Protein AF-A0A969HZD7-F1 (afdb_monomer_lite)

Secondary structure (DSSP, 8-state):
----TTEEEEEEEESS-TTEEEEEEE-SS-EEEEEEEPTT----S-S---EEEEEEE-S-----TT-EEEEEEEETTEEEEEEEE-

Radius of gyration: 14.83 Å; chains: 1; bounding box: 36×27×37 Å

Structure (mmCIF, N/CA/C/O backbon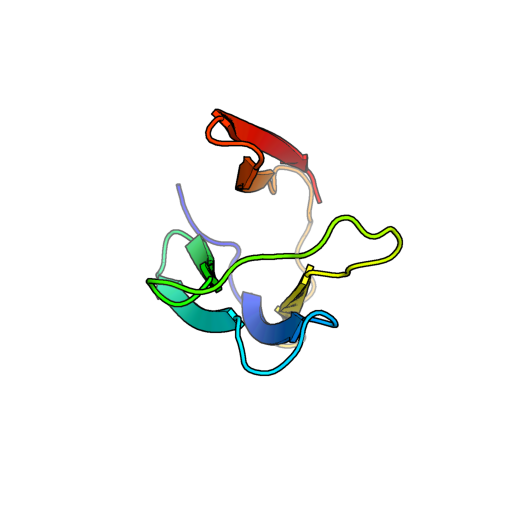e):
data_AF-A0A969HZD7-F1
#
_entry.id   AF-A0A969HZD7-F1
#
loop_
_atom_site.group_PDB
_atom_site.id
_atom_site.type_symbol
_atom_site.label_atom_id
_atom_site.label_alt_id
_atom_site.label_comp_id
_atom_site.label_asym_id
_atom_site.label_entity_id
_atom_site.label_seq_id
_atom_site.pdbx_PDB_ins_code
_atom_site.Cartn_x
_atom_site.Cartn_y
_atom_site.Cartn_z
_atom_site.occupancy
_atom_site.B_iso_or_equiv
_atom_site.auth_seq_id
_atom_site.auth_comp_id
_atom_site.auth_asym_id
_atom_site.auth_atom_id
_atom_site.pdbx_PDB_model_num
ATOM 1 N N . MET A 1 1 ? 8.625 11.388 -12.911 1.00 61.47 1 MET A N 1
ATOM 2 C CA . MET A 1 1 ? 8.387 10.259 -11.987 1.00 61.47 1 MET A CA 1
ATOM 3 C C . MET A 1 1 ? 7.650 9.186 -12.769 1.00 61.47 1 MET A C 1
ATOM 5 O O . MET A 1 1 ? 6.570 9.475 -13.270 1.00 61.47 1 MET A O 1
ATOM 9 N N . GLN A 1 2 ? 8.253 8.014 -12.950 1.00 69.25 2 GLN A N 1
ATOM 10 C CA . GLN A 1 2 ? 7.655 6.875 -13.648 1.00 69.25 2 GLN A CA 1
ATOM 11 C C . GLN A 1 2 ? 7.537 5.724 -12.653 1.00 69.25 2 GLN A C 1
ATOM 13 O O . GLN A 1 2 ? 8.466 5.484 -11.886 1.00 69.25 2 GLN A O 1
ATOM 18 N N . ARG A 1 3 ? 6.408 5.016 -12.672 1.00 79.50 3 ARG A N 1
ATOM 19 C CA . ARG A 1 3 ? 6.253 3.770 -11.929 1.00 79.50 3 ARG A CA 1
ATOM 20 C C . ARG A 1 3 ? 7.128 2.707 -12.575 1.00 79.50 3 ARG A C 1
ATOM 22 O O . ARG A 1 3 ? 7.082 2.547 -13.796 1.00 79.50 3 ARG A O 1
ATOM 29 N N . THR A 1 4 ? 7.823 1.928 -11.756 1.00 76.25 4 THR A N 1
ATOM 30 C CA . THR A 1 4 ? 8.545 0.731 -12.182 1.00 76.25 4 THR A CA 1
ATOM 31 C C . THR A 1 4 ? 7.710 -0.114 -13.149 1.00 76.25 4 THR A C 1
ATOM 33 O O . THR A 1 4 ? 6.554 -0.468 -12.876 1.00 76.25 4 THR A O 1
ATOM 36 N N . ALA A 1 5 ? 8.287 -0.398 -14.316 1.00 77.50 5 ALA A N 1
ATOM 37 C CA . ALA A 1 5 ? 7.618 -1.161 -15.357 1.00 77.50 5 ALA A CA 1
ATOM 38 C C . ALA A 1 5 ? 7.311 -2.580 -14.860 1.00 77.50 5 ALA A C 1
ATOM 40 O O . ALA A 1 5 ? 8.116 -3.205 -14.179 1.00 77.50 5 ALA A O 1
ATOM 41 N N . GLY A 1 6 ? 6.124 -3.088 -15.191 1.00 76.81 6 GLY A N 1
ATOM 42 C CA . GLY A 1 6 ? 5.733 -4.444 -14.809 1.00 76.81 6 GLY A CA 1
ATOM 43 C C . GLY A 1 6 ? 5.340 -4.630 -13.340 1.00 76.81 6 GLY A C 1
ATOM 44 O O . GLY A 1 6 ? 5.073 -5.770 -12.968 1.00 76.81 6 GLY A O 1
ATOM 45 N N . ILE A 1 7 ? 5.256 -3.557 -12.537 1.00 82.94 7 ILE A N 1
ATOM 46 C CA . ILE A 1 7 ? 4.651 -3.590 -11.198 1.00 82.94 7 ILE A CA 1
ATOM 47 C C . ILE A 1 7 ? 3.181 -3.155 -11.263 1.00 82.94 7 ILE A C 1
ATOM 49 O O . ILE A 1 7 ? 2.843 -2.110 -11.831 1.00 82.94 7 ILE A O 1
ATOM 53 N N . SER A 1 8 ? 2.306 -3.937 -10.633 1.00 84.81 8 SER A N 1
ATOM 54 C CA . SER A 1 8 ? 0.886 -3.636 -10.441 1.00 84.81 8 SER A CA 1
ATOM 55 C C . SER A 1 8 ? 0.454 -3.838 -8.988 1.00 84.81 8 SER A C 1
ATOM 57 O O . SER A 1 8 ? 1.164 -4.431 -8.176 1.00 84.81 8 SER A O 1
ATOM 59 N N . HIS A 1 9 ? -0.734 -3.338 -8.647 1.00 88.56 9 HIS A N 1
ATOM 60 C CA . HIS A 1 9 ? -1.395 -3.686 -7.392 1.00 88.56 9 HIS A CA 1
ATOM 61 C C . HIS A 1 9 ? -1.605 -5.208 -7.320 1.00 88.56 9 HIS A C 1
ATOM 63 O O . HIS A 1 9 ? -2.076 -5.800 -8.292 1.00 88.56 9 HIS A O 1
ATOM 69 N N . SER A 1 10 ? -1.313 -5.819 -6.169 1.00 90.56 10 SER A N 1
ATOM 70 C CA . SER A 1 10 ? -1.632 -7.224 -5.876 1.00 90.56 10 SER A CA 1
ATOM 71 C C . SER A 1 10 ? -2.571 -7.379 -4.683 1.00 90.56 10 SER A C 1
ATOM 73 O O . SER A 1 10 ? -3.370 -8.311 -4.669 1.00 90.56 10 SER A O 1
ATOM 75 N N . GLY A 1 11 ? -2.506 -6.495 -3.687 1.00 91.38 11 GLY A N 1
ATOM 76 C CA . GLY A 1 11 ? -3.368 -6.604 -2.517 1.00 91.38 11 GLY A CA 1
ATOM 77 C C . GLY A 1 11 ? -3.292 -5.413 -1.576 1.00 91.38 11 GLY A C 1
ATOM 78 O O . GLY A 1 11 ? -2.321 -4.654 -1.563 1.00 91.38 11 GLY A O 1
ATOM 79 N N . GLN A 1 12 ? -4.330 -5.286 -0.755 1.00 93.25 12 GLN A N 1
ATOM 80 C CA . GLN A 1 12 ? -4.430 -4.293 0.302 1.00 93.25 12 GLN A CA 1
ATOM 81 C C . GLN A 1 12 ? -5.177 -4.914 1.488 1.00 93.25 12 GLN A C 1
ATOM 83 O O . GLN A 1 12 ? -6.285 -5.421 1.325 1.00 93.25 12 GLN A O 1
ATOM 88 N N . TYR A 1 13 ? -4.599 -4.869 2.686 1.00 93.00 13 TYR A N 1
ATOM 89 C CA . TYR A 1 13 ? -5.130 -5.545 3.873 1.00 93.00 13 TYR A CA 1
ATOM 90 C C . TYR A 1 13 ? -5.060 -4.658 5.118 1.00 93.00 13 TYR A C 1
ATOM 92 O O . TYR A 1 13 ? -4.136 -3.855 5.261 1.00 93.00 13 TYR A O 1
ATOM 100 N N . ASN A 1 14 ? -6.018 -4.828 6.036 1.00 92.31 14 ASN A N 1
ATOM 101 C CA . ASN A 1 14 ? -5.976 -4.209 7.354 1.00 92.31 14 ASN A CA 1
ATOM 102 C C . ASN A 1 14 ? -6.500 -5.151 8.455 1.00 92.31 14 ASN A C 1
ATOM 104 O O . ASN A 1 14 ? -7.449 -5.896 8.226 1.00 92.31 14 ASN A O 1
ATOM 108 N N . THR A 1 15 ? -5.923 -5.079 9.659 1.00 90.62 15 THR A N 1
ATOM 109 C CA . THR A 1 15 ? -6.398 -5.841 10.837 1.00 90.62 15 THR A CA 1
ATOM 110 C C . THR A 1 15 ? -7.397 -5.076 11.711 1.00 90.62 15 THR A C 1
ATOM 112 O O . THR A 1 15 ? -7.854 -5.602 12.722 1.00 90.62 15 THR A O 1
ATOM 115 N N . VAL A 1 16 ? -7.726 -3.827 11.368 1.00 87.00 16 VAL A N 1
ATOM 116 C CA . VAL A 1 16 ? -8.618 -2.966 12.168 1.00 87.00 16 VAL A CA 1
ATOM 117 C C . VAL A 1 16 ? -10.085 -3.362 11.987 1.00 87.00 16 VAL A C 1
ATOM 119 O O . VAL A 1 16 ? -10.873 -3.238 12.920 1.00 87.00 16 VAL A O 1
ATOM 122 N N . GLY A 1 17 ? -10.443 -3.884 10.812 1.00 82.56 17 GLY A N 1
ATOM 123 C CA . GLY A 1 17 ? -11.778 -4.384 10.489 1.00 82.56 17 GLY A CA 1
ATOM 124 C C . GLY A 1 17 ? -12.553 -3.464 9.544 1.00 82.56 17 GLY A C 1
ATOM 125 O O . GLY A 1 17 ? -11.992 -2.575 8.904 1.00 82.56 17 GLY A O 1
ATOM 126 N N . GLY A 1 18 ? -13.870 -3.679 9.448 1.00 82.50 18 GLY A N 1
ATOM 127 C CA . GLY A 1 18 ? -14.741 -3.039 8.446 1.00 82.50 18 GLY A CA 1
ATOM 128 C C . GLY A 1 18 ? -14.915 -1.519 8.571 1.00 82.50 18 GLY A C 1
ATOM 129 O O . GLY A 1 18 ? -15.564 -0.908 7.730 1.00 82.50 18 GLY A O 1
ATOM 130 N N . GLN A 1 19 ? -14.338 -0.894 9.601 1.00 87.69 19 GLN A N 1
ATOM 131 C CA . GLN A 1 19 ? -14.344 0.561 9.791 1.00 87.69 19 GLN A CA 1
ATOM 132 C C . GLN A 1 19 ? -13.392 1.288 8.828 1.00 87.69 19 GLN A C 1
ATOM 134 O O . GLN A 1 19 ? -13.510 2.502 8.643 1.00 87.69 19 GLN A O 1
ATOM 139 N N . ILE A 1 20 ? -12.429 0.560 8.255 1.00 91.50 20 ILE A N 1
ATOM 140 C CA . ILE A 1 20 ? -11.449 1.088 7.312 1.00 91.50 20 ILE A CA 1
ATOM 141 C C . ILE A 1 20 ? -11.917 0.795 5.891 1.00 91.50 20 ILE A C 1
ATOM 143 O O . ILE A 1 20 ? -11.878 -0.344 5.429 1.00 91.50 20 ILE A O 1
ATOM 147 N N . ALA A 1 21 ? -12.304 1.845 5.175 1.00 91.94 21 ALA A N 1
ATOM 148 C CA . ALA A 1 21 ? -12.485 1.782 3.737 1.00 91.94 21 ALA A CA 1
ATOM 149 C C . ALA A 1 21 ? -11.114 1.703 3.054 1.00 91.94 21 ALA A C 1
ATOM 151 O O . ALA A 1 21 ? -10.192 2.450 3.387 1.00 91.94 21 ALA A O 1
ATOM 152 N N . GLN A 1 22 ? -10.989 0.794 2.094 1.00 93.75 22 GLN A N 1
ATOM 153 C CA . GLN A 1 22 ? -9.760 0.542 1.353 1.00 93.75 22 GLN A CA 1
ATOM 154 C C . GLN A 1 22 ? -9.990 0.838 -0.125 1.00 93.75 22 GLN A C 1
ATOM 156 O O . GLN A 1 22 ? -10.974 0.380 -0.704 1.00 93.75 22 GLN A O 1
ATOM 161 N N . SER A 1 23 ? -9.089 1.591 -0.742 1.00 93.06 23 SER A N 1
ATOM 162 C CA . SER A 1 23 ? -9.085 1.787 -2.189 1.00 93.06 23 SER A CA 1
ATOM 163 C C . SER A 1 23 ? -7.662 1.880 -2.717 1.00 93.06 23 SER A C 1
ATOM 165 O O . SER A 1 23 ? -6.722 2.204 -1.990 1.00 93.06 23 SER A O 1
ATOM 167 N N . ASN A 1 24 ? -7.496 1.582 -4.001 1.00 92.44 24 ASN A N 1
ATOM 168 C CA . ASN A 1 24 ? -6.223 1.727 -4.684 1.00 92.44 24 ASN A CA 1
ATOM 169 C C . ASN A 1 24 ? -6.419 2.309 -6.083 1.00 92.44 24 ASN A C 1
ATOM 171 O O . ASN A 1 24 ? -7.493 2.201 -6.677 1.00 92.44 24 ASN A O 1
ATOM 175 N N . SER A 1 25 ? -5.364 2.919 -6.604 1.00 89.88 25 SER A N 1
ATOM 176 C CA . SER A 1 25 ? -5.284 3.347 -7.993 1.00 89.88 25 SER A CA 1
ATOM 177 C C . SER A 1 25 ? -3.892 3.072 -8.548 1.00 89.88 25 SER A C 1
ATOM 179 O O . SER A 1 25 ? -2.900 3.000 -7.823 1.00 89.88 25 SER A O 1
ATOM 181 N N . SER A 1 26 ? -3.821 2.872 -9.859 1.00 87.38 26 SER A N 1
ATOM 182 C CA . SER A 1 26 ? -2.618 2.425 -10.549 1.00 87.38 26 SER A CA 1
ATOM 183 C C . SER A 1 26 ? -2.432 3.289 -11.790 1.00 87.38 26 SER A C 1
ATOM 185 O O . SER A 1 26 ? -3.206 3.196 -1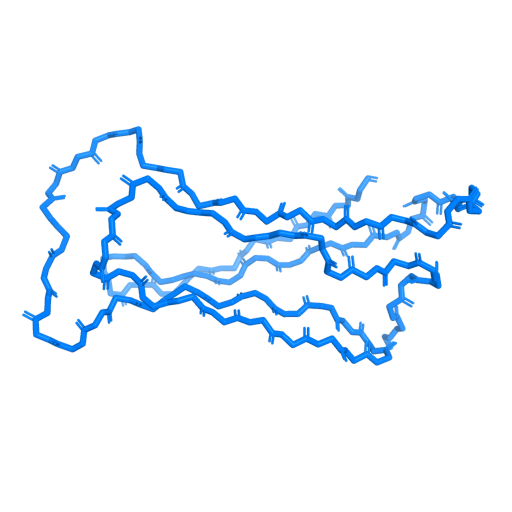2.737 1.00 87.38 26 SER A O 1
ATOM 187 N N . THR A 1 27 ? -1.423 4.158 -11.776 1.00 85.81 27 THR A N 1
ATOM 188 C CA . THR A 1 27 ? -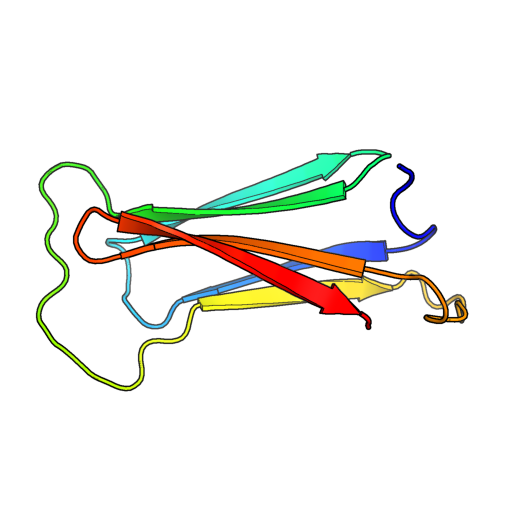1.092 5.067 -12.886 1.00 85.81 27 THR A CA 1
ATOM 189 C C . THR A 1 27 ? 0.299 4.766 -13.432 1.00 85.81 27 THR A C 1
ATOM 191 O O . THR A 1 27 ? 1.091 4.074 -12.791 1.00 85.81 27 THR A O 1
ATOM 194 N N . ALA A 1 28 ? 0.639 5.341 -14.587 1.00 79.88 28 ALA A N 1
ATOM 195 C CA . ALA A 1 28 ? 1.987 5.248 -15.147 1.00 79.88 28 ALA A CA 1
ATOM 196 C C . ALA A 1 28 ? 3.085 5.832 -14.229 1.00 79.88 28 ALA A C 1
ATOM 198 O O . ALA A 1 28 ? 4.258 5.533 -14.434 1.00 79.88 28 ALA A O 1
ATOM 199 N N . ALA A 1 29 ? 2.730 6.644 -13.224 1.00 82.38 29 ALA A N 1
ATOM 200 C CA . ALA A 1 29 ? 3.676 7.290 -12.313 1.00 82.38 29 ALA A CA 1
ATOM 201 C C . ALA A 1 29 ? 3.773 6.617 -10.934 1.00 82.38 29 ALA A C 1
ATOM 203 O O . ALA A 1 29 ? 4.848 6.621 -10.342 1.00 82.38 29 ALA A O 1
ATOM 204 N N . ALA A 1 30 ? 2.680 6.038 -10.420 1.00 84.00 30 ALA A N 1
ATOM 205 C CA . ALA A 1 30 ? 2.649 5.414 -9.095 1.00 84.00 30 ALA A CA 1
ATOM 206 C C . ALA A 1 30 ? 1.485 4.423 -8.926 1.00 84.00 30 ALA A C 1
ATOM 208 O O . ALA A 1 30 ? 0.504 4.452 -9.675 1.00 84.00 30 ALA A O 1
ATOM 209 N N . ILE A 1 31 ? 1.584 3.582 -7.893 1.00 87.19 31 ILE A N 1
ATOM 210 C CA . ILE A 1 31 ? 0.442 2.874 -7.302 1.00 87.19 31 ILE A CA 1
ATOM 211 C C . ILE A 1 31 ? 0.115 3.582 -5.992 1.00 87.19 31 ILE A C 1
ATOM 213 O O . ILE A 1 31 ? 0.987 3.736 -5.138 1.00 87.19 31 ILE A O 1
ATOM 217 N N . THR A 1 32 ? -1.129 4.012 -5.835 1.00 88.88 32 THR A N 1
ATOM 218 C CA . THR A 1 32 ? -1.607 4.679 -4.626 1.00 88.88 32 THR A CA 1
ATOM 219 C C . THR A 1 32 ? -2.523 3.734 -3.873 1.00 88.88 32 THR A C 1
ATOM 221 O O . THR A 1 32 ? -3.449 3.175 -4.453 1.00 88.88 32 THR A O 1
ATOM 224 N N . TYR A 1 33 ? -2.273 3.579 -2.577 1.00 90.38 33 TYR A N 1
ATOM 225 C CA . TYR A 1 33 ? -3.107 2.809 -1.662 1.00 90.38 33 TYR A CA 1
ATOM 226 C C . TYR A 1 33 ? -3.677 3.756 -0.615 1.00 90.38 33 TYR A C 1
ATOM 228 O O . TYR A 1 33 ? -2.933 4.505 0.015 1.00 90.38 33 TYR A O 1
ATOM 236 N N . GLN A 1 34 ? -4.987 3.709 -0.420 1.00 91.50 34 GLN A N 1
ATOM 237 C CA . GLN A 1 34 ? -5.706 4.546 0.524 1.00 91.50 34 GLN A CA 1
ATOM 238 C C . GLN A 1 34 ? -6.403 3.670 1.562 1.00 91.50 34 GLN A C 1
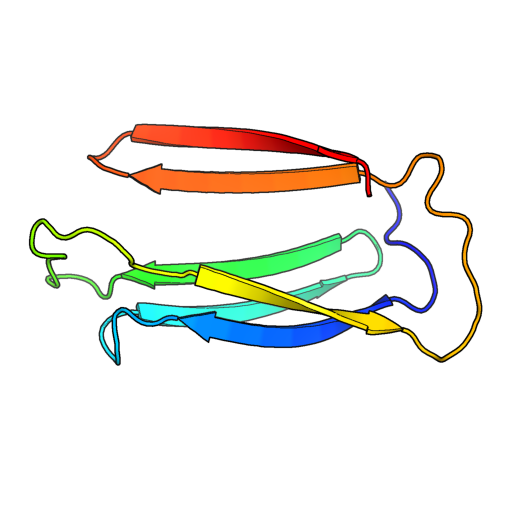ATOM 240 O O . GLN A 1 34 ? -7.118 2.727 1.222 1.00 91.50 34 GLN A O 1
ATOM 245 N N . PHE A 1 35 ? -6.197 4.010 2.830 1.00 90.81 35 PHE A N 1
ATOM 246 C CA . PHE A 1 35 ? -6.941 3.481 3.967 1.00 90.81 35 PHE A CA 1
ATOM 247 C C . PHE A 1 35 ? -7.636 4.657 4.643 1.00 90.81 35 PHE A C 1
ATOM 249 O O . PHE A 1 35 ? -6.979 5.624 5.029 1.00 90.81 35 PHE A O 1
ATOM 256 N N . THR A 1 36 ? -8.956 4.597 4.761 1.00 90.88 36 THR A N 1
ATOM 257 C CA . THR A 1 36 ? -9.764 5.699 5.283 1.00 90.88 36 THR A CA 1
ATOM 258 C C . THR A 1 36 ? -10.634 5.191 6.414 1.00 90.88 36 THR A C 1
ATOM 260 O O . THR A 1 36 ? -11.466 4.311 6.213 1.00 90.88 36 THR A O 1
ATOM 263 N N . LEU A 1 37 ? -10.464 5.764 7.603 1.00 88.94 37 LEU A N 1
ATOM 264 C CA . LEU A 1 37 ? -11.411 5.560 8.691 1.00 88.94 37 LEU A CA 1
ATOM 265 C C . LEU A 1 37 ? -12.734 6.236 8.319 1.00 88.94 37 LEU A C 1
ATOM 267 O O . LEU A 1 37 ? -12.746 7.424 7.993 1.00 88.94 37 LEU A O 1
ATOM 271 N N . GLY A 1 38 ? -13.831 5.478 8.342 1.00 86.56 38 GLY A N 1
ATOM 272 C CA . GLY A 1 38 ? -15.157 6.012 8.040 1.00 86.56 38 GLY A CA 1
ATOM 273 C C . GLY A 1 38 ? -15.513 7.208 8.929 1.00 86.56 38 GLY A C 1
ATOM 274 O O . GLY A 1 38 ? -15.157 7.249 10.107 1.00 86.56 38 GLY A O 1
ATOM 275 N N . ALA A 1 39 ? -16.224 8.190 8.375 1.00 84.69 39 ALA A N 1
ATOM 276 C CA . ALA A 1 39 ? -16.650 9.360 9.138 1.00 84.69 39 ALA A CA 1
ATOM 277 C C . ALA A 1 39 ? -17.465 8.946 10.379 1.00 84.69 39 ALA A C 1
ATOM 279 O O . ALA A 1 39 ? -18.293 8.038 10.317 1.00 84.69 39 ALA A O 1
ATOM 280 N N . GLY A 1 40 ? -17.205 9.599 11.514 1.00 85.31 40 GLY A N 1
ATOM 281 C CA . GLY A 1 40 ? -17.850 9.282 12.793 1.00 85.31 40 GLY A CA 1
ATOM 282 C C . GLY A 1 40 ? -17.337 8.013 13.485 1.00 85.31 40 GLY A C 1
ATOM 283 O O . GLY A 1 40 ? -17.733 7.751 14.617 1.00 85.31 40 GLY A O 1
ATOM 284 N N . GLN A 1 41 ? -16.443 7.243 12.858 1.00 86.12 41 GLN A N 1
ATOM 285 C CA . GLN A 1 41 ? -15.776 6.120 13.512 1.00 86.12 41 GLN A CA 1
ATOM 286 C C . GLN A 1 41 ? -14.585 6.611 14.331 1.00 86.12 41 GLN A C 1
ATOM 288 O O . GLN A 1 41 ? -13.898 7.568 13.969 1.00 86.12 41 GLN A O 1
ATOM 293 N N . SER A 1 42 ? -14.309 5.911 15.425 1.00 82.56 42 SER A N 1
ATOM 294 C CA . SER A 1 42 ? -13.094 6.092 16.205 1.00 82.56 42 SER A CA 1
ATOM 295 C C . SER A 1 42 ? -12.287 4.803 16.209 1.00 82.56 42 SER A C 1
ATOM 297 O O . SER A 1 42 ? -12.813 3.691 16.191 1.00 82.56 42 SER A O 1
ATOM 299 N N . MET A 1 43 ? -10.972 4.969 16.223 1.00 78.31 43 MET A N 1
ATOM 300 C CA . MET A 1 43 ? -10.047 3.884 16.486 1.00 78.31 43 MET A CA 1
ATOM 301 C C . MET A 1 43 ? -9.729 3.910 17.975 1.00 78.31 43 MET A C 1
ATOM 303 O O . MET A 1 43 ? -9.071 4.837 18.445 1.00 78.31 43 MET A O 1
ATOM 307 N N . SER A 1 44 ? -10.172 2.897 18.718 1.00 76.69 44 SER A N 1
ATOM 308 C CA . SER A 1 44 ? -9.754 2.735 20.113 1.00 76.69 44 SER A CA 1
ATOM 309 C C . SER A 1 44 ? -8.225 2.642 20.200 1.00 76.69 44 SER A C 1
ATOM 311 O O . SER A 1 44 ? -7.603 2.124 19.262 1.00 76.69 44 SER A O 1
ATOM 313 N N . PRO A 1 45 ? -7.597 3.122 21.287 1.00 76.56 45 PRO A N 1
ATOM 314 C CA . PRO A 1 45 ? -6.181 2.879 21.525 1.00 76.56 45 PRO A CA 1
ATOM 315 C C . PRO A 1 45 ? -5.886 1.377 21.470 1.00 76.56 45 PRO A C 1
ATOM 317 O O . PRO A 1 45 ? -6.618 0.572 22.043 1.00 76.56 45 PRO A O 1
ATOM 320 N N . GLY A 1 46 ? -4.834 0.991 20.758 1.00 75.38 46 GLY A N 1
ATOM 321 C CA . GLY A 1 46 ? -4.456 -0.409 20.618 1.00 75.38 46 GLY A CA 1
ATOM 322 C C . GLY A 1 46 ? -3.133 -0.569 19.885 1.00 75.38 46 GLY A C 1
ATOM 323 O O . GLY A 1 46 ? -2.783 0.246 19.030 1.00 75.38 46 GLY A O 1
ATOM 324 N N . SER A 1 47 ? -2.415 -1.633 20.228 1.00 78.50 47 SER A N 1
ATOM 325 C CA . SER A 1 47 ? -1.161 -2.039 19.586 1.00 78.50 47 SER A CA 1
ATOM 326 C C . SER A 1 47 ? -1.426 -3.129 18.538 1.00 78.50 47 SER A C 1
ATOM 328 O O . SER A 1 47 ? -2.487 -3.749 18.545 1.00 78.50 47 SER A O 1
ATOM 330 N N . ASN A 1 48 ? -0.460 -3.387 17.650 1.00 81.69 48 ASN A N 1
ATOM 331 C CA . ASN A 1 48 ? -0.496 -4.481 16.660 1.00 81.69 48 ASN A CA 1
ATOM 332 C C . ASN A 1 48 ? -1.586 -4.363 15.575 1.00 81.69 48 ASN A C 1
ATOM 334 O O . ASN A 1 48 ? -2.121 -5.364 15.096 1.00 81.69 48 ASN A O 1
ATOM 338 N N . ARG A 1 49 ? -1.907 -3.135 15.151 1.00 86.06 49 ARG A N 1
ATOM 339 C CA . ARG A 1 49 ? -2.710 -2.896 13.945 1.00 86.06 49 ARG A CA 1
ATOM 340 C C . ARG A 1 49 ? -1.806 -2.834 12.723 1.00 86.06 49 ARG A C 1
ATOM 342 O O . ARG A 1 49 ? -0.843 -2.072 12.707 1.00 86.06 49 ARG A O 1
ATOM 349 N N . THR A 1 50 ? -2.140 -3.606 11.701 1.00 88.38 50 THR A N 1
ATOM 350 C CA . THR A 1 50 ? -1.368 -3.686 10.465 1.00 88.38 50 THR A CA 1
ATOM 351 C C . THR A 1 50 ? -2.195 -3.122 9.327 1.00 88.38 50 THR A C 1
ATOM 353 O O . THR A 1 50 ? -3.348 -3.510 9.146 1.00 88.38 50 THR A O 1
ATOM 356 N N . PHE A 1 51 ? -1.578 -2.239 8.549 1.00 88.88 51 PHE A N 1
ATOM 357 C CA . PHE A 1 51 ? -2.032 -1.832 7.226 1.00 88.88 51 PHE A CA 1
ATOM 358 C C . PHE A 1 51 ? -0.966 -2.302 6.247 1.00 88.88 51 PHE A C 1
ATOM 360 O O . PHE A 1 51 ? 0.186 -1.883 6.345 1.00 88.88 51 PHE A O 1
ATOM 367 N N . ALA A 1 52 ? -1.331 -3.219 5.361 1.00 90.38 52 ALA A N 1
ATOM 368 C CA . ALA A 1 52 ? -0.397 -3.852 4.444 1.00 90.38 52 ALA A CA 1
ATOM 369 C C . ALA A 1 52 ? -0.816 -3.599 3.000 1.00 90.38 52 ALA A C 1
ATOM 371 O O . ALA A 1 52 ? -2.000 -3.637 2.656 1.00 90.38 52 ALA A O 1
ATOM 372 N N . VAL A 1 53 ? 0.181 -3.358 2.160 1.00 91.00 53 VAL A N 1
ATOM 373 C CA . VAL A 1 53 ? 0.033 -3.212 0.715 1.00 91.00 53 VAL A CA 1
ATOM 374 C C . VAL A 1 53 ? 0.957 -4.216 0.053 1.00 91.00 53 VAL A C 1
ATOM 376 O O . VAL A 1 53 ? 2.072 -4.439 0.522 1.00 91.00 53 VAL A O 1
ATOM 379 N N . GLN A 1 54 ? 0.487 -4.834 -1.020 1.00 89.94 54 GLN A N 1
ATOM 380 C CA . GLN A 1 54 ? 1.261 -5.802 -1.776 1.00 89.94 54 GLN A CA 1
ATOM 381 C C . GLN A 1 54 ? 1.286 -5.382 -3.237 1.00 89.94 54 GLN A C 1
ATOM 383 O O . GLN A 1 54 ? 0.241 -5.202 -3.869 1.00 89.94 54 GLN A O 1
ATOM 388 N N . THR A 1 55 ? 2.490 -5.258 -3.779 1.00 87.44 55 THR A N 1
ATOM 389 C CA . THR A 1 55 ? 2.733 -5.108 -5.209 1.00 87.44 55 THR A CA 1
ATOM 390 C C . THR A 1 55 ? 3.020 -6.473 -5.830 1.00 87.44 55 THR A C 1
ATOM 392 O O . THR A 1 55 ? 3.611 -7.349 -5.201 1.00 87.44 55 THR A O 1
ATOM 395 N N . GLY A 1 56 ? 2.552 -6.673 -7.059 1.00 83.88 56 GLY A N 1
ATOM 396 C CA . GLY A 1 56 ? 2.806 -7.867 -7.860 1.00 83.88 56 GLY A CA 1
ATOM 397 C C . GLY A 1 56 ? 3.656 -7.513 -9.074 1.00 83.88 56 GLY A C 1
ATOM 398 O O . GLY A 1 56 ? 3.492 -6.434 -9.647 1.00 83.88 56 GLY A O 1
ATOM 399 N N . GLY A 1 57 ? 4.565 -8.410 -9.448 1.00 81.62 57 GLY A N 1
ATOM 400 C CA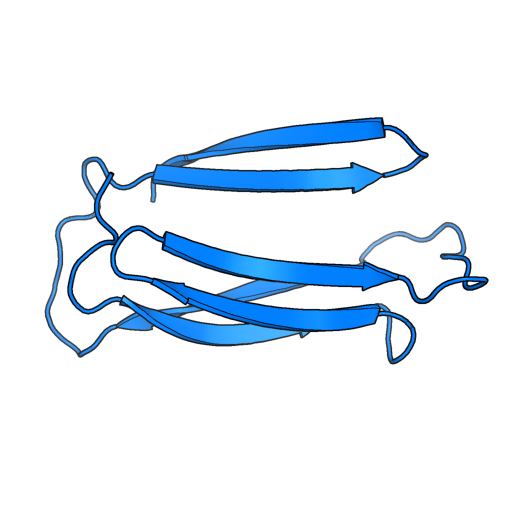 . GLY A 1 57 ? 5.362 -8.299 -10.667 1.00 81.62 57 GLY A CA 1
ATOM 401 C C . GLY A 1 57 ? 4.781 -9.140 -11.804 1.00 81.62 57 GLY A C 1
ATOM 402 O O . GLY A 1 57 ? 4.136 -10.158 -11.572 1.00 81.62 57 GLY A O 1
ATOM 403 N N . THR A 1 58 ? 5.070 -8.750 -13.042 1.00 76.31 58 THR A N 1
ATOM 404 C CA . THR A 1 58 ? 4.708 -9.501 -14.266 1.00 76.31 58 THR A CA 1
ATOM 405 C C . THR A 1 58 ? 5.644 -10.680 -14.576 1.00 76.31 58 THR A C 1
ATOM 407 O O . THR A 1 58 ? 5.519 -11.306 -15.623 1.00 76.31 58 THR A O 1
ATOM 410 N N . GLY A 1 59 ? 6.579 -10.997 -13.673 1.00 71.69 59 GLY A N 1
ATOM 411 C CA . GLY A 1 59 ? 7.569 -12.068 -13.844 1.00 71.69 59 GLY A CA 1
ATOM 412 C C . GLY A 1 59 ? 8.888 -11.621 -14.481 1.00 71.69 59 GLY A C 1
ATOM 413 O O . GLY A 1 59 ? 9.844 -12.391 -14.497 1.00 71.69 59 GLY A O 1
ATOM 414 N N . THR A 1 60 ? 8.984 -10.375 -14.946 1.00 74.75 60 THR A N 1
ATOM 415 C CA . THR A 1 60 ? 10.246 -9.791 -15.420 1.00 74.75 60 THR A CA 1
ATOM 416 C C . THR A 1 60 ? 11.048 -9.252 -14.238 1.00 74.75 60 THR A C 1
ATOM 418 O O . THR A 1 60 ? 10.550 -8.424 -13.475 1.00 74.75 60 THR A O 1
ATOM 421 N N . VAL A 1 61 ? 12.293 -9.710 -14.085 1.00 74.00 61 VAL A N 1
ATOM 422 C CA . VAL A 1 61 ? 13.218 -9.176 -13.075 1.00 74.00 61 VAL A CA 1
ATOM 423 C C . VAL A 1 61 ? 13.545 -7.721 -13.410 1.00 74.00 61 VAL A C 1
ATOM 425 O O . VAL A 1 61 ? 13.900 -7.400 -14.542 1.00 74.00 61 VAL A O 1
ATOM 428 N N . HIS A 1 62 ? 13.440 -6.851 -12.409 1.00 77.12 62 HIS A N 1
ATOM 429 C CA . HIS A 1 62 ? 13.740 -5.424 -12.497 1.00 77.12 62 HIS A CA 1
ATOM 430 C C . HIS A 1 62 ? 14.765 -5.046 -11.410 1.00 77.12 62 HIS A C 1
ATOM 432 O O . HIS A 1 62 ? 14.595 -5.478 -10.266 1.00 77.12 62 HIS A O 1
ATOM 438 N N . PRO A 1 63 ? 15.820 -4.266 -11.721 1.00 79.19 63 PRO A N 1
ATOM 439 C CA . PRO A 1 63 ? 16.750 -3.766 -10.710 1.00 79.19 63 PRO A CA 1
ATOM 440 C C . PRO A 1 63 ? 16.090 -2.721 -9.798 1.00 79.19 63 PRO A C 1
ATOM 442 O O . PRO A 1 63 ? 15.795 -1.622 -10.245 1.00 79.19 63 PRO A O 1
ATOM 445 N N . THR A 1 64 ? 15.951 -2.998 -8.499 1.00 79.94 64 THR A N 1
ATOM 446 C CA . THR A 1 64 ? 15.344 -2.054 -7.532 1.00 79.94 64 THR A CA 1
ATOM 447 C C . THR A 1 64 ? 16.209 -0.826 -7.227 1.00 79.94 64 THR A C 1
ATOM 449 O O . THR A 1 64 ? 15.776 0.087 -6.527 1.00 79.94 64 THR A O 1
ATOM 452 N N . SER A 1 65 ? 17.437 -0.771 -7.752 1.00 82.31 65 SER A N 1
ATOM 453 C CA . SER A 1 65 ? 18.339 0.363 -7.557 1.00 82.31 65 SER A CA 1
ATOM 454 C C . SER A 1 65 ? 17.721 1.646 -8.122 1.00 82.31 65 SER A C 1
ATOM 456 O O . SER A 1 65 ? 17.548 1.785 -9.331 1.00 82.31 65 SER A O 1
ATOM 458 N N . GLY A 1 66 ? 17.389 2.584 -7.233 1.00 81.31 66 GLY A N 1
ATOM 459 C CA . GLY A 1 66 ? 16.741 3.853 -7.577 1.00 81.31 66 GLY A CA 1
ATOM 460 C C . GLY A 1 66 ? 15.218 3.857 -7.425 1.00 81.31 66 GLY A C 1
ATOM 461 O O . GLY A 1 66 ? 14.617 4.932 -7.492 1.00 81.31 66 GLY A O 1
ATOM 462 N N . ASP A 1 67 ? 14.591 2.709 -7.156 1.00 81.50 67 ASP A N 1
ATOM 463 C CA . ASP A 1 67 ? 13.176 2.676 -6.805 1.00 81.50 67 ASP A CA 1
ATOM 464 C C . ASP A 1 67 ? 12.967 3.304 -5.428 1.00 81.50 67 ASP A C 1
ATOM 466 O O . ASP A 1 67 ? 13.703 3.041 -4.474 1.00 81.50 67 ASP A O 1
ATOM 470 N N . THR A 1 68 ? 11.921 4.117 -5.311 1.00 84.62 68 THR A N 1
ATOM 471 C CA . THR A 1 68 ? 11.555 4.777 -4.058 1.00 84.62 68 THR A CA 1
ATOM 472 C C . THR A 1 68 ? 10.100 4.515 -3.713 1.00 84.62 68 THR A C 1
ATOM 474 O O . THR A 1 68 ? 9.257 4.305 -4.587 1.00 84.62 68 THR A O 1
ATOM 477 N N . TYR A 1 69 ? 9.793 4.552 -2.420 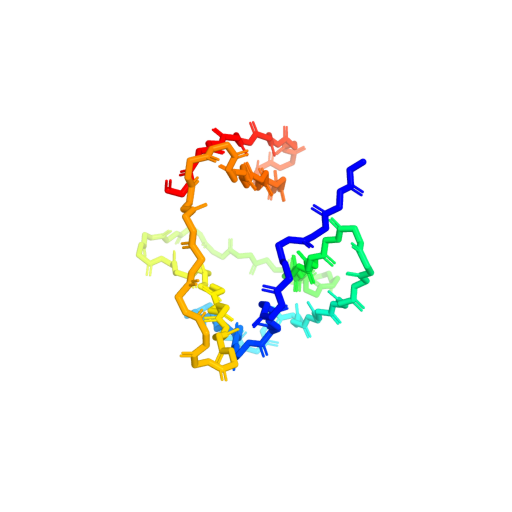1.00 82.19 69 TYR A N 1
ATOM 478 C CA . TYR A 1 69 ? 8.428 4.582 -1.922 1.00 82.19 69 TYR A CA 1
ATOM 479 C C . TYR A 1 69 ? 8.222 5.807 -1.038 1.00 82.19 69 TYR A C 1
ATOM 481 O O . TYR A 1 69 ? 9.141 6.277 -0.366 1.00 82.19 69 TYR A O 1
ATOM 489 N N . THR A 1 70 ? 6.983 6.290 -1.013 1.00 85.25 70 THR A N 1
ATOM 490 C CA . THR A 1 70 ? 6.531 7.330 -0.092 1.00 85.25 70 THR A CA 1
ATOM 491 C C . THR A 1 70 ? 5.235 6.870 0.554 1.00 85.25 70 THR A C 1
ATOM 493 O O . THR A 1 70 ? 4.288 6.483 -0.127 1.00 85.25 70 THR A O 1
ATOM 496 N N . LEU A 1 71 ? 5.203 6.916 1.877 1.00 80.50 71 LEU A N 1
ATOM 497 C CA . LEU A 1 71 ? 4.060 6.622 2.716 1.00 80.50 71 LEU A CA 1
ATOM 498 C C . LEU A 1 71 ? 3.617 7.915 3.393 1.00 80.50 71 LEU A C 1
ATOM 500 O O . LEU A 1 71 ? 4.329 8.452 4.239 1.00 80.50 71 LEU A O 1
ATOM 504 N N . THR A 1 72 ? 2.424 8.390 3.057 1.00 83.50 72 THR A N 1
ATOM 505 C CA . THR A 1 72 ? 1.794 9.521 3.739 1.00 83.50 72 THR A CA 1
ATOM 506 C C . THR A 1 72 ? 0.617 9.011 4.558 1.00 83.50 72 THR A C 1
ATOM 508 O O . THR A 1 72 ? -0.257 8.329 4.030 1.00 83.50 72 THR A O 1
ATOM 511 N N . TYR A 1 73 ? 0.591 9.325 5.851 1.00 75.88 73 TYR A N 1
ATOM 512 C CA . TYR A 1 73 ? -0.458 8.879 6.766 1.00 75.88 73 TYR A CA 1
ATOM 513 C C . TYR A 1 73 ? -0.767 9.940 7.820 1.00 75.88 73 TYR A C 1
ATOM 515 O O . TYR A 1 73 ? 0.103 10.708 8.216 1.00 75.88 73 TYR A O 1
ATOM 523 N N . THR A 1 74 ? -2.003 9.958 8.314 1.00 75.19 74 THR A N 1
ATOM 524 C CA . THR A 1 74 ? -2.423 10.850 9.400 1.00 75.19 74 THR A CA 1
ATOM 525 C C . THR A 1 74 ? -2.748 10.024 10.632 1.00 75.19 74 THR A C 1
ATOM 527 O O . THR A 1 74 ? -3.552 9.099 10.569 1.00 75.19 74 THR A O 1
ATOM 530 N N . THR A 1 75 ? -2.135 10.353 11.768 1.00 72.12 75 THR A N 1
ATOM 531 C CA . THR A 1 75 ? -2.445 9.721 13.058 1.00 72.12 75 THR A CA 1
ATOM 532 C C . THR A 1 75 ? -2.421 10.755 14.177 1.00 72.12 75 THR A C 1
ATOM 534 O O . THR A 1 75 ? -1.565 11.642 14.190 1.00 72.12 75 THR A O 1
ATOM 537 N N . GLY A 1 76 ? -3.400 10.683 15.085 1.00 71.81 76 GLY A N 1
ATOM 538 C CA . GLY A 1 76 ? -3.593 11.683 16.143 1.00 71.81 76 GLY A CA 1
ATOM 539 C C . GLY A 1 76 ? -3.841 13.103 15.615 1.00 71.81 76 GLY A C 1
ATOM 540 O O . GLY A 1 76 ? -3.429 14.063 16.251 1.00 71.81 76 GLY A O 1
ATOM 541 N N . GLY A 1 77 ? -4.435 13.239 14.422 1.00 76.38 77 GLY A N 1
ATOM 542 C CA . GLY A 1 77 ? -4.660 14.535 13.766 1.00 76.38 77 GLY A CA 1
ATOM 543 C C . GLY A 1 77 ? -3.432 15.138 13.071 1.00 76.38 77 GLY A C 1
ATOM 544 O O . GLY A 1 77 ? -3.538 16.211 12.490 1.00 76.38 77 GLY A O 1
ATOM 545 N N . VAL A 1 78 ? -2.283 14.454 13.083 1.00 75.25 78 VAL A N 1
ATOM 546 C CA . VAL A 1 78 ? -1.036 14.934 12.468 1.00 75.25 78 VAL A CA 1
ATOM 547 C C . VAL A 1 78 ? -0.712 14.115 11.223 1.00 75.25 78 VAL A C 1
ATOM 549 O O . VAL A 1 78 ? -0.598 12.888 11.303 1.00 75.25 78 VAL A O 1
ATOM 552 N N . GLN A 1 79 ? -0.537 14.789 10.085 1.00 86.12 79 GLN A N 1
ATOM 553 C CA . GLN A 1 79 ? -0.048 14.176 8.851 1.00 86.12 79 GLN A CA 1
ATOM 554 C C . GLN A 1 79 ? 1.464 13.944 8.943 1.00 86.12 79 GLN A C 1
ATOM 556 O O . GLN A 1 79 ? 2.221 14.821 9.354 1.00 86.12 79 GLN A O 1
ATOM 561 N N . ARG A 1 80 ? 1.906 12.754 8.550 1.00 85.56 80 ARG A N 1
ATOM 562 C CA . ARG A 1 80 ? 3.308 12.353 8.466 1.00 85.56 80 ARG A CA 1
ATOM 563 C C . ARG A 1 80 ? 3.597 11.785 7.086 1.00 85.56 80 ARG A C 1
ATOM 565 O O . ARG A 1 80 ? 2.737 11.148 6.481 1.00 85.56 80 ARG A O 1
ATOM 572 N N . THR A 1 81 ? 4.827 11.988 6.629 1.00 89.75 81 THR A N 1
ATOM 573 C CA . THR A 1 81 ? 5.347 11.405 5.393 1.00 89.75 81 THR A CA 1
ATOM 574 C C . THR A 1 81 ? 6.647 10.683 5.704 1.00 89.75 81 THR A C 1
ATOM 576 O O . THR A 1 81 ? 7.516 11.225 6.382 1.00 89.75 81 THR A O 1
ATOM 579 N N . GLN A 1 82 ? 6.765 9.460 5.211 1.00 87.50 82 GLN A N 1
ATOM 580 C CA . GLN A 1 82 ? 7.965 8.647 5.273 1.00 87.50 82 GLN A CA 1
ATOM 581 C C . GLN A 1 82 ? 8.339 8.245 3.854 1.00 87.50 82 GLN A C 1
ATOM 583 O O . GLN A 1 82 ? 7.469 7.853 3.083 1.00 87.50 82 GLN A O 1
ATOM 588 N N . SER A 1 83 ? 9.621 8.303 3.523 1.00 90.56 83 SER A N 1
ATOM 589 C CA . SER A 1 83 ? 10.125 7.849 2.230 1.00 90.56 83 SER A CA 1
ATOM 590 C C . SER A 1 83 ? 11.275 6.870 2.417 1.00 90.56 83 SER A C 1
ATOM 592 O O . SER A 1 83 ? 11.943 6.886 3.451 1.00 90.56 83 SER A O 1
ATOM 594 N N . GLY A 1 84 ? 11.488 6.015 1.424 1.00 87.81 84 GLY A N 1
ATOM 595 C CA . GLY A 1 84 ? 12.567 5.035 1.412 1.00 87.81 84 GLY A CA 1
ATOM 596 C C . GLY A 1 84 ? 12.806 4.467 0.019 1.00 87.81 84 GLY A C 1
ATOM 597 O O . GLY A 1 84 ? 12.232 4.945 -0.960 1.00 87.81 84 GLY A O 1
ATOM 598 N N . THR A 1 85 ? 13.660 3.453 -0.054 1.00 84.88 85 THR A N 1
ATOM 599 C CA . THR A 1 85 ? 13.998 2.708 -1.274 1.00 84.88 85 THR A CA 1
ATOM 600 C C . THR A 1 85 ? 13.557 1.254 -1.142 1.00 84.88 85 THR A C 1
ATOM 602 O O . THR A 1 85 ? 13.374 0.779 -0.018 1.00 84.88 85 THR A O 1
ATOM 605 N N . PHE A 1 86 ? 13.369 0.569 -2.271 1.00 75.75 86 PHE A N 1
ATOM 606 C CA . PHE A 1 86 ? 13.161 -0.885 -2.291 1.00 75.75 86 PHE A CA 1
ATOM 607 C C . PHE A 1 86 ? 14.480 -1.655 -2.201 1.00 75.75 86 PHE A C 1
ATOM 609 O O . PHE A 1 86 ? 15.494 -1.174 -2.759 1.00 75.75 86 PHE A O 1
#

Foldseek 3Di:
DFPDPQKDWDDKDKPQPPQWDWDWDDDRRDIDIDTDRDPPDDRDDDPDIDIDTDIDGPPDDDDQVPAKDKDWDDDPNDIDIDMDGD

Sequence (86 aa):
MQRTAGISHSGQYNTVGGQIAQSNSSTAAAITYQFTLGAGQSMSPGSNRTFAVQTGGTGTVHPTSGDTYTLTYTTGGVQRTQSGTF

pLDDT: mean 83.69, std 6.58, range [61.47, 93.75]